Protein AF-A0A7Z9UE75-F1 (afdb_monomer_lite)

Sequence (118 aa):
MHYTETNFVHLGPSGFATFANALREARCGKLDRRGVQNYQDTLAERLETSKSRLQHLHIPNSVKSTISPLVKSAESLFEKLGTVLDLVDEYLYEGSGDALEEAISLLDLAQSQVKFAA

Structure (mmCIF, N/CA/C/O backbone):
data_AF-A0A7Z9UE75-F1
#
_entry.id   AF-A0A7Z9UE75-F1
#
loop_
_atom_site.group_PDB
_atom_site.id
_atom_site.type_symbol
_atom_site.label_atom_id
_atom_site.label_alt_id
_atom_site.label_comp_id
_atom_site.label_asym_id
_atom_site.label_entity_id
_atom_site.label_seq_id
_atom_site.pdbx_PDB_ins_code
_atom_site.Cartn_x
_atom_site.Cartn_y
_atom_site.Cartn_z
_atom_site.occupancy
_atom_site.B_iso_or_equiv
_atom_site.auth_seq_id
_atom_site.auth_comp_id
_atom_site.auth_asym_id
_atom_site.auth_atom_id
_atom_site.pdbx_PDB_model_num
ATOM 1 N N . MET A 1 1 ? 13.293 -16.440 34.511 1.00 37.34 1 MET A N 1
ATOM 2 C CA . MET A 1 1 ? 12.922 -15.376 33.558 1.00 37.34 1 MET A CA 1
ATOM 3 C C . MET A 1 1 ? 12.195 -16.045 32.406 1.00 37.34 1 MET A C 1
ATOM 5 O O . MET A 1 1 ? 12.826 -16.774 31.656 1.00 37.34 1 MET A O 1
ATOM 9 N N . HIS A 1 2 ? 10.866 -15.928 32.365 1.00 33.84 2 HIS A N 1
ATOM 10 C CA . HIS A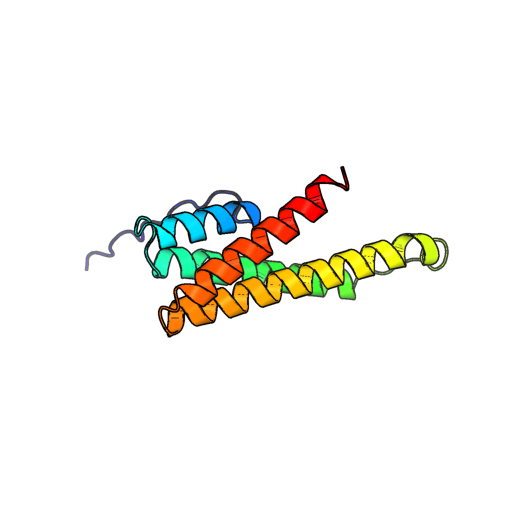 1 2 ? 10.048 -16.503 31.297 1.00 33.84 2 HIS A CA 1
ATOM 11 C C . HIS A 1 2 ? 10.063 -15.533 30.117 1.00 33.84 2 HIS A C 1
ATOM 13 O O . HIS A 1 2 ? 9.506 -14.443 30.212 1.00 33.84 2 HIS A O 1
ATOM 19 N N . TYR A 1 3 ? 10.731 -15.917 29.033 1.00 35.66 3 TYR A N 1
ATOM 20 C CA . TYR A 1 3 ? 10.584 -15.243 27.751 1.00 35.66 3 TYR A CA 1
ATOM 21 C C . TYR A 1 3 ? 9.269 -15.731 27.153 1.00 35.66 3 TYR A C 1
ATOM 23 O O . TYR A 1 3 ? 9.136 -16.896 26.789 1.00 35.66 3 TYR A O 1
ATOM 31 N N . THR A 1 4 ? 8.267 -14.860 27.149 1.00 40.91 4 THR A N 1
ATOM 32 C CA . THR A 1 4 ? 7.013 -15.080 26.433 1.00 40.91 4 THR A CA 1
ATOM 33 C C . THR A 1 4 ? 7.316 -15.205 24.947 1.00 40.91 4 THR A C 1
ATOM 35 O O . THR A 1 4 ? 7.854 -14.270 24.355 1.00 40.91 4 THR A O 1
ATOM 38 N N . GLU A 1 5 ? 6.968 -16.360 24.381 1.00 37.09 5 GLU A N 1
ATOM 39 C CA . GLU A 1 5 ? 6.842 -16.605 22.947 1.00 37.09 5 GLU A CA 1
ATOM 40 C C . GLU A 1 5 ? 6.164 -15.414 22.267 1.00 37.09 5 GLU A C 1
ATOM 42 O O . GLU A 1 5 ? 4.977 -15.137 22.462 1.00 37.09 5 GLU A O 1
ATOM 47 N N . THR A 1 6 ? 6.942 -14.681 21.476 1.00 40.94 6 THR A N 1
ATOM 48 C CA . THR A 1 6 ? 6.421 -13.710 20.528 1.00 40.94 6 THR A CA 1
ATOM 49 C C . THR A 1 6 ? 5.597 -14.503 19.528 1.00 40.94 6 THR A C 1
ATOM 51 O O . THR A 1 6 ? 6.138 -15.250 18.716 1.00 40.94 6 THR A O 1
ATOM 54 N N . ASN A 1 7 ? 4.279 -14.386 19.646 1.00 33.56 7 ASN A N 1
ATOM 55 C CA . ASN A 1 7 ? 3.303 -14.950 18.730 1.00 33.56 7 ASN A CA 1
ATOM 56 C C . ASN A 1 7 ? 3.535 -14.295 17.357 1.00 33.56 7 ASN A C 1
ATOM 58 O O . ASN A 1 7 ? 2.970 -13.246 17.046 1.00 33.56 7 ASN A O 1
ATOM 62 N N . PHE A 1 8 ? 4.462 -14.849 16.572 1.00 37.59 8 PHE A N 1
ATOM 63 C CA . PHE A 1 8 ? 4.662 -14.478 15.181 1.00 37.59 8 PHE A CA 1
ATOM 64 C C . PHE A 1 8 ? 3.421 -14.952 14.442 1.00 37.59 8 PHE A C 1
ATOM 66 O O . PHE A 1 8 ? 3.318 -16.108 14.034 1.00 37.59 8 PHE A O 1
ATOM 73 N N . VAL A 1 9 ? 2.451 -14.049 14.306 1.00 39.34 9 VAL A N 1
ATOM 74 C CA . VAL A 1 9 ? 1.384 -14.198 13.326 1.00 39.34 9 VAL A CA 1
ATOM 75 C C . VAL A 1 9 ? 2.099 -14.422 12.002 1.00 39.34 9 VAL A C 1
ATOM 77 O O . VAL A 1 9 ? 2.789 -13.534 11.502 1.00 39.34 9 VAL A O 1
ATOM 80 N N . HIS A 1 10 ? 2.017 -15.647 11.489 1.00 40.22 10 HIS A N 1
ATOM 81 C CA . HIS A 1 10 ? 2.566 -16.023 10.199 1.00 40.22 10 HIS A CA 1
ATOM 82 C C . HIS A 1 10 ? 1.725 -15.310 9.139 1.00 40.22 10 HIS A C 1
ATOM 84 O O . HIS A 1 10 ? 0.791 -15.872 8.570 1.00 40.22 10 HIS A O 1
ATOM 90 N N . LEU A 1 11 ? 2.011 -14.025 8.934 1.00 42.19 11 LEU A N 1
ATOM 91 C CA . LEU A 1 11 ? 1.434 -13.225 7.874 1.00 42.19 11 LEU A CA 1
ATOM 92 C C . LEU A 1 11 ? 1.813 -13.947 6.578 1.00 42.19 11 LEU A C 1
ATOM 94 O O . LEU A 1 11 ? 2.994 -14.086 6.255 1.00 42.19 11 LEU A O 1
ATOM 98 N N . GLY A 1 12 ? 0.812 -14.497 5.881 1.00 45.12 12 GLY A N 1
ATOM 99 C CA . GLY A 1 12 ? 0.966 -15.026 4.523 1.00 45.12 12 GLY A CA 1
ATOM 100 C C . GLY A 1 12 ? 1.566 -13.966 3.584 1.00 45.12 12 GLY A C 1
ATOM 101 O O . GLY A 1 12 ? 1.898 -12.879 4.045 1.00 45.12 12 GLY A O 1
ATOM 102 N N . PRO A 1 13 ? 1.719 -14.227 2.272 1.00 51.34 13 PRO A N 1
ATOM 103 C CA . PRO A 1 13 ? 2.408 -13.312 1.357 1.00 51.34 13 PRO A CA 1
ATOM 104 C C . PRO A 1 13 ? 1.886 -11.872 1.502 1.00 51.34 13 PRO A C 1
ATOM 106 O O . PRO A 1 13 ? 0.809 -11.529 1.022 1.00 51.34 13 PRO A O 1
ATOM 109 N N . SER A 1 14 ? 2.653 -11.046 2.215 1.00 61.31 14 SER A N 1
ATOM 110 C CA . SER A 1 14 ? 2.267 -9.712 2.654 1.00 61.31 14 SER A CA 1
ATOM 111 C C . SER A 1 14 ? 2.441 -8.754 1.485 1.00 61.31 14 SER A C 1
ATOM 113 O O . SER A 1 14 ? 3.547 -8.326 1.145 1.00 61.31 14 SER A O 1
ATOM 115 N N . GLY A 1 15 ? 1.330 -8.500 0.800 1.00 78.06 15 GLY A N 1
ATOM 116 C CA . GLY A 1 15 ? 1.234 -7.582 -0.328 1.00 78.06 15 GLY A CA 1
ATOM 117 C C . GLY A 1 15 ? 0.153 -6.530 -0.105 1.00 78.06 15 GLY A C 1
ATOM 118 O O . GLY A 1 15 ? -0.712 -6.669 0.761 1.00 78.06 15 GLY A O 1
ATOM 119 N N . PHE A 1 16 ? 0.154 -5.490 -0.935 1.00 80.75 16 PHE A N 1
ATOM 120 C CA . PHE A 1 16 ? -0.839 -4.412 -0.865 1.00 80.75 16 PHE A CA 1
ATOM 121 C C . PHE A 1 16 ? -2.291 -4.903 -1.043 1.00 80.75 16 PHE A C 1
ATOM 123 O O . PHE A 1 16 ? -3.216 -4.313 -0.492 1.00 80.75 16 PHE A O 1
ATOM 130 N N . ALA A 1 17 ? -2.501 -6.040 -1.720 1.00 79.06 17 ALA A N 1
ATOM 131 C CA . ALA A 1 17 ? -3.811 -6.692 -1.804 1.00 79.06 17 ALA A CA 1
ATOM 132 C C . ALA A 1 17 ? -4.298 -7.233 -0.446 1.00 79.06 17 ALA A C 1
ATOM 134 O O . ALA A 1 17 ? -5.445 -7.017 -0.062 1.00 79.06 17 ALA A O 1
ATOM 135 N N . THR A 1 18 ? -3.421 -7.902 0.311 1.00 83.75 18 THR A N 1
ATOM 136 C CA . THR A 1 18 ? -3.743 -8.373 1.669 1.00 83.75 18 THR A CA 1
ATOM 137 C C . THR A 1 18 ? -3.841 -7.217 2.663 1.00 83.75 18 THR A C 1
ATOM 139 O O . THR A 1 18 ? -4.618 -7.292 3.610 1.00 83.75 18 THR A O 1
ATOM 142 N N . PHE A 1 19 ? -3.113 -6.124 2.417 1.00 88.25 19 PHE A N 1
ATOM 143 C CA . PHE A 1 19 ? -3.141 -4.933 3.260 1.00 88.25 19 PHE A CA 1
ATOM 144 C C . PHE A 1 19 ? -4.481 -4.203 3.215 1.00 88.25 19 PHE A C 1
ATOM 146 O O . PHE A 1 19 ? -4.994 -3.820 4.257 1.00 88.25 19 PHE A O 1
ATOM 153 N N . ALA A 1 20 ? -5.108 -4.097 2.039 1.00 87.06 20 ALA A N 1
ATOM 154 C CA . ALA A 1 20 ? -6.445 -3.510 1.921 1.00 87.06 20 ALA A CA 1
ATOM 155 C C . ALA A 1 20 ? -7.473 -4.225 2.815 1.00 87.06 20 ALA A C 1
ATOM 157 O O . ALA A 1 20 ? -8.326 -3.591 3.432 1.00 87.06 20 ALA A O 1
ATOM 158 N N . ASN A 1 21 ? -7.375 -5.553 2.925 1.00 87.06 21 ASN A N 1
ATOM 159 C CA . ASN A 1 21 ? -8.224 -6.321 3.833 1.00 87.06 21 ASN A CA 1
ATOM 160 C C . ASN A 1 21 ? -7.874 -6.052 5.300 1.00 87.06 21 ASN A C 1
ATOM 162 O O . ASN A 1 21 ? -8.785 -5.825 6.088 1.00 87.06 21 ASN A O 1
ATOM 166 N N . ALA A 1 22 ? -6.585 -5.983 5.641 1.00 87.56 22 ALA A N 1
ATOM 167 C CA . ALA A 1 22 ? -6.135 -5.639 6.989 1.00 87.56 22 ALA A CA 1
ATOM 168 C C . ALA A 1 22 ? -6.647 -4.254 7.440 1.00 87.56 22 ALA A C 1
ATOM 170 O O . ALA A 1 22 ? -7.153 -4.116 8.551 1.00 87.56 22 ALA A O 1
ATOM 171 N N . LEU A 1 23 ? -6.616 -3.243 6.564 1.00 89.69 23 LEU A N 1
ATOM 172 C CA . LEU A 1 23 ? -7.158 -1.910 6.860 1.00 89.69 23 LEU A CA 1
ATOM 173 C C . LEU A 1 23 ? -8.681 -1.936 7.077 1.00 89.69 23 LEU A C 1
ATOM 175 O O . LEU A 1 23 ? -9.192 -1.295 7.995 1.00 89.69 23 LEU A O 1
ATOM 179 N N . ARG A 1 24 ? -9.422 -2.738 6.300 1.00 89.75 24 ARG A N 1
ATOM 180 C CA . ARG A 1 24 ? -10.867 -2.942 6.523 1.00 89.75 24 ARG A CA 1
ATOM 181 C C . ARG A 1 24 ? -11.161 -3.653 7.842 1.00 89.75 24 ARG A C 1
ATOM 183 O O . ARG A 1 24 ? -12.161 -3.350 8.489 1.00 89.75 24 ARG A O 1
ATOM 190 N N . GLU A 1 25 ? -10.315 -4.593 8.250 1.00 88.44 25 GLU A N 1
ATOM 191 C CA . GLU A 1 25 ? -10.430 -5.243 9.556 1.00 88.44 25 GLU A CA 1
ATOM 192 C C . GLU A 1 25 ? -10.125 -4.270 10.698 1.00 88.44 25 GLU A C 1
ATOM 194 O O . GLU A 1 25 ? -10.855 -4.267 11.692 1.00 88.44 25 GLU A O 1
ATOM 199 N N . ALA A 1 26 ? -9.130 -3.395 10.530 1.00 88.12 26 ALA A N 1
ATOM 200 C CA . ALA A 1 26 ? -8.817 -2.328 11.478 1.00 88.12 26 ALA A CA 1
ATOM 201 C C . ALA A 1 26 ? -9.987 -1.347 11.634 1.00 88.12 26 ALA A C 1
ATOM 203 O O . ALA A 1 26 ? -10.386 -1.027 12.753 1.00 88.12 26 ALA A O 1
ATOM 204 N N . ARG A 1 27 ? -10.632 -0.968 10.524 1.00 88.69 27 ARG A N 1
ATOM 205 C CA . ARG A 1 27 ? -11.862 -0.161 10.531 1.00 88.69 27 ARG A CA 1
ATOM 206 C C . ARG A 1 27 ? -12.996 -0.800 11.329 1.00 88.69 27 ARG A C 1
ATOM 208 O O . ARG A 1 27 ? -13.736 -0.112 12.023 1.00 88.69 27 ARG A O 1
ATOM 215 N N . CYS A 1 28 ? -13.149 -2.119 11.236 1.00 87.88 28 CYS A N 1
ATOM 216 C CA . CYS A 1 28 ? -14.145 -2.863 12.007 1.00 87.88 28 CYS A CA 1
ATOM 217 C C . CYS A 1 28 ? -13.714 -3.151 13.458 1.00 87.88 28 CYS A C 1
ATOM 219 O O . CYS A 1 28 ? -14.424 -3.881 14.150 1.00 87.88 28 CYS A O 1
ATOM 221 N N . GLY A 1 29 ? -12.559 -2.646 13.909 1.00 84.44 29 GLY A N 1
ATOM 222 C CA . GLY A 1 29 ? -12.007 -2.916 15.239 1.00 84.44 29 GLY A CA 1
ATOM 223 C C . GLY A 1 29 ? -11.552 -4.364 15.449 1.00 84.44 29 GLY A C 1
ATOM 224 O O . GLY A 1 29 ? -11.385 -4.793 16.587 1.00 84.44 29 GLY A O 1
ATOM 225 N N . LYS A 1 30 ? -11.387 -5.138 14.368 1.00 85.56 30 LYS A N 1
ATOM 226 C CA . LYS A 1 30 ? -10.974 -6.552 14.403 1.00 85.56 30 LYS A CA 1
ATOM 227 C C . LYS A 1 30 ? -9.459 -6.730 14.361 1.00 85.56 30 LYS A C 1
ATOM 229 O O . LYS A 1 30 ? -8.967 -7.773 14.779 1.00 85.56 30 LYS A O 1
ATOM 234 N N . LEU A 1 31 ? -8.745 -5.727 13.854 1.00 86.38 31 LEU A N 1
ATOM 235 C CA . LEU A 1 31 ? -7.290 -5.673 13.821 1.00 86.38 31 LEU A CA 1
ATOM 236 C C . LEU A 1 31 ? -6.820 -4.466 14.631 1.00 86.38 31 LEU A C 1
ATOM 238 O O . LEU A 1 31 ? -7.331 -3.359 14.460 1.00 86.38 31 LEU A O 1
ATOM 242 N N . ASP A 1 32 ? -5.860 -4.679 15.522 1.00 85.81 32 ASP A N 1
ATOM 243 C CA . ASP A 1 32 ? -5.282 -3.604 16.317 1.00 85.81 32 ASP A CA 1
ATOM 244 C C . ASP A 1 32 ? -4.203 -2.827 15.535 1.00 85.81 32 ASP A C 1
ATOM 246 O O . ASP A 1 32 ? -3.662 -3.293 14.527 1.00 85.81 32 ASP A O 1
ATOM 250 N N . ARG A 1 33 ? -3.859 -1.629 16.025 1.00 85.31 33 ARG A N 1
ATOM 251 C CA . ARG A 1 33 ? -2.876 -0.742 15.379 1.00 85.31 33 ARG A CA 1
ATOM 252 C C . ARG A 1 33 ? -1.492 -1.378 15.229 1.00 85.31 33 ARG A C 1
ATOM 254 O O . ARG A 1 33 ? -0.808 -1.092 14.255 1.00 85.31 33 ARG A O 1
ATOM 261 N N . ARG A 1 34 ? -1.078 -2.264 16.141 1.00 87.12 34 ARG A N 1
ATOM 262 C CA . ARG A 1 34 ? 0.209 -2.971 16.041 1.00 87.12 34 ARG A CA 1
ATOM 263 C C . ARG A 1 34 ? 0.186 -3.992 14.907 1.00 87.12 34 ARG A C 1
ATOM 265 O O . ARG A 1 34 ? 1.182 -4.150 14.208 1.00 87.12 34 ARG A O 1
ATOM 272 N N . GLY A 1 35 ? -0.956 -4.645 14.696 1.00 85.75 35 GLY A N 1
ATOM 273 C CA . GLY A 1 35 ? -1.198 -5.470 13.515 1.00 85.75 35 GLY A CA 1
ATOM 274 C C . GLY A 1 35 ? -1.035 -4.675 12.218 1.00 85.75 35 GLY A C 1
ATOM 275 O O . GLY A 1 35 ? -0.314 -5.111 11.324 1.00 85.75 35 GLY A O 1
ATOM 276 N N 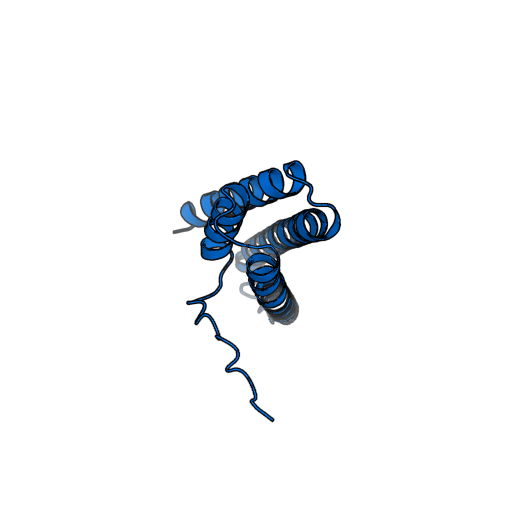. VAL A 1 36 ? -1.637 -3.485 12.142 1.00 88.00 36 VAL A N 1
ATOM 277 C CA . VAL A 1 36 ? -1.528 -2.586 10.978 1.00 88.00 36 VAL A CA 1
ATOM 278 C C . VAL A 1 36 ? -0.090 -2.086 10.768 1.00 88.00 36 VAL A C 1
ATOM 280 O O . VAL A 1 36 ? 0.398 -2.140 9.639 1.00 88.00 36 VAL A O 1
ATOM 283 N N . GLN A 1 37 ? 0.612 -1.690 11.836 1.00 89.62 37 GLN A N 1
ATOM 284 C CA . GLN A 1 37 ? 2.015 -1.254 11.785 1.00 89.62 37 GLN A CA 1
ATOM 285 C C . GLN A 1 37 ? 2.923 -2.323 11.162 1.00 89.62 37 GLN A C 1
ATOM 287 O O . GLN A 1 37 ? 3.678 -2.028 10.244 1.00 89.62 37 GLN A O 1
ATOM 292 N N . ASN A 1 38 ? 2.797 -3.587 11.581 1.00 88.00 38 ASN A N 1
ATOM 293 C CA . ASN A 1 38 ? 3.627 -4.672 11.043 1.00 88.00 38 ASN A CA 1
ATOM 294 C C . ASN A 1 38 ? 3.466 -4.837 9.519 1.00 88.00 38 ASN A C 1
ATOM 296 O O . ASN A 1 38 ? 4.430 -5.153 8.811 1.00 88.00 38 ASN A O 1
ATOM 300 N N . TYR A 1 39 ? 2.246 -4.645 9.004 1.00 86.38 39 TYR A N 1
ATOM 301 C CA . TYR A 1 39 ? 2.009 -4.628 7.562 1.00 86.38 39 TYR A CA 1
ATOM 302 C C . TYR A 1 39 ? 2.656 -3.406 6.904 1.00 86.38 39 TYR A C 1
ATOM 304 O O . TYR A 1 39 ? 3.301 -3.570 5.869 1.00 86.38 39 TYR A O 1
ATOM 312 N N . GLN A 1 40 ? 2.489 -2.215 7.486 1.00 89.25 40 GLN A N 1
ATOM 313 C CA . GLN A 1 40 ? 3.028 -0.960 6.955 1.00 89.25 40 GLN A CA 1
ATOM 314 C C . GLN A 1 40 ? 4.561 -1.012 6.859 1.00 89.25 40 GLN A C 1
ATOM 316 O O . GLN A 1 40 ? 5.084 -0.808 5.765 1.00 89.25 40 GLN A O 1
ATOM 321 N N . ASP A 1 41 ? 5.257 -1.445 7.914 1.00 88.94 41 ASP A N 1
ATOM 322 C CA . ASP A 1 41 ? 6.719 -1.605 7.933 1.00 88.94 41 ASP A CA 1
ATOM 323 C C . ASP A 1 41 ? 7.204 -2.564 6.832 1.00 88.94 41 ASP A C 1
ATOM 325 O O . ASP A 1 41 ? 8.099 -2.254 6.040 1.00 88.94 41 ASP A O 1
ATOM 329 N N . THR A 1 42 ? 6.569 -3.738 6.735 1.00 88.50 42 THR A N 1
ATOM 330 C CA . THR A 1 42 ? 6.941 -4.765 5.749 1.00 88.50 4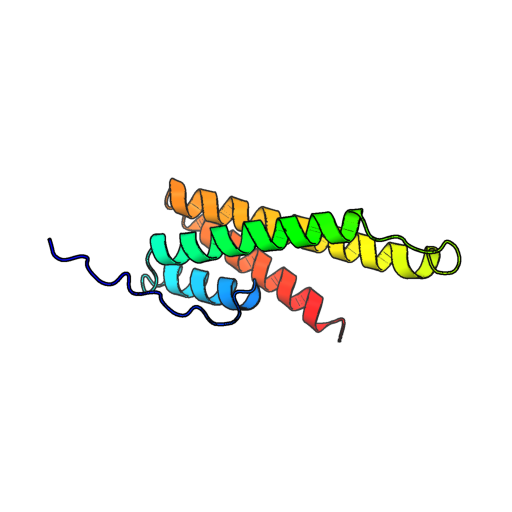2 THR A CA 1
ATOM 331 C C . THR A 1 42 ? 6.726 -4.272 4.315 1.00 88.50 42 THR A C 1
ATOM 333 O O . THR A 1 42 ? 7.507 -4.578 3.410 1.00 88.50 42 THR A O 1
ATOM 336 N N . LEU A 1 43 ? 5.637 -3.542 4.073 1.00 89.44 43 LEU A N 1
ATOM 337 C CA . LEU A 1 43 ? 5.296 -3.038 2.745 1.00 89.44 43 LEU A CA 1
ATOM 338 C C . LEU A 1 43 ? 6.144 -1.832 2.354 1.00 89.44 43 LEU A C 1
ATOM 340 O O . LEU A 1 43 ? 6.498 -1.733 1.180 1.00 89.44 43 LEU A O 1
ATOM 344 N N . ALA A 1 44 ? 6.518 -0.979 3.307 1.00 90.25 44 ALA A N 1
ATOM 345 C CA . ALA A 1 44 ? 7.444 0.125 3.090 1.00 90.25 44 ALA A CA 1
ATOM 346 C C . ALA A 1 44 ? 8.811 -0.387 2.615 1.00 90.25 44 ALA A C 1
ATOM 348 O O . ALA A 1 44 ? 9.287 0.028 1.557 1.00 90.25 44 ALA A O 1
ATOM 349 N N . GLU A 1 45 ? 9.392 -1.371 3.311 1.00 89.88 45 GLU A N 1
ATOM 350 C CA . GLU A 1 45 ? 10.674 -1.975 2.918 1.00 89.88 45 GLU A CA 1
ATOM 351 C C . GLU A 1 45 ? 10.607 -2.601 1.512 1.00 89.88 45 GLU A C 1
ATOM 353 O O . GLU A 1 45 ? 11.497 -2.417 0.669 1.00 89.88 45 GLU A O 1
ATOM 358 N N . ARG A 1 46 ? 9.522 -3.328 1.219 1.00 87.81 46 ARG A N 1
ATOM 359 C CA . ARG A 1 46 ? 9.313 -3.967 -0.089 1.00 87.81 46 ARG A CA 1
ATOM 360 C C . ARG A 1 46 ? 9.103 -2.956 -1.206 1.00 87.81 46 ARG A C 1
ATOM 362 O O . ARG A 1 46 ? 9.604 -3.173 -2.315 1.00 87.81 46 ARG A O 1
ATOM 369 N N . LEU A 1 47 ? 8.356 -1.888 -0.940 1.00 89.56 47 LEU A N 1
ATOM 370 C CA . LEU A 1 47 ? 8.121 -0.818 -1.899 1.00 89.56 47 LEU A CA 1
ATOM 371 C C . LEU A 1 47 ? 9.439 -0.124 -2.237 1.00 89.56 47 LEU A C 1
ATOM 373 O O . LEU A 1 47 ? 9.751 0.027 -3.416 1.00 89.56 47 LEU A O 1
ATOM 377 N N . GLU A 1 48 ? 10.242 0.202 -1.228 1.00 90.50 48 GLU A N 1
ATOM 378 C CA . GLU A 1 48 ? 11.543 0.839 -1.417 1.00 90.50 48 GLU A CA 1
ATOM 379 C C . GLU A 1 48 ? 12.514 -0.063 -2.187 1.00 90.50 48 GLU A C 1
ATOM 381 O O . GLU A 1 48 ? 13.129 0.351 -3.173 1.00 90.50 48 GLU A O 1
ATOM 386 N N . THR A 1 49 ? 12.561 -1.350 -1.837 1.00 89.69 49 THR A N 1
ATOM 387 C CA . THR A 1 49 ? 13.335 -2.348 -2.589 1.00 89.69 49 THR A CA 1
ATOM 388 C C . THR A 1 49 ? 12.891 -2.422 -4.053 1.00 89.69 49 THR A C 1
ATOM 390 O O . THR A 1 49 ? 13.722 -2.537 -4.957 1.00 89.69 49 THR A O 1
ATOM 393 N N . SER A 1 50 ? 11.583 -2.355 -4.315 1.00 87.25 50 SER A N 1
ATOM 394 C CA . SER A 1 50 ? 11.027 -2.423 -5.672 1.00 87.25 50 SER A CA 1
ATOM 395 C C . SER A 1 50 ? 11.327 -1.159 -6.481 1.00 87.25 50 SER A C 1
ATOM 397 O O . SER A 1 50 ? 11.731 -1.270 -7.640 1.00 87.25 50 SER A O 1
ATOM 399 N N . LYS A 1 51 ? 11.212 0.026 -5.865 1.00 88.25 51 LYS A N 1
ATOM 400 C CA . LYS A 1 51 ? 11.608 1.315 -6.455 1.00 88.25 51 LYS A CA 1
ATOM 401 C C . LYS A 1 51 ? 13.089 1.314 -6.822 1.00 88.25 51 LYS A C 1
ATOM 403 O O . LYS A 1 51 ? 13.434 1.594 -7.968 1.00 88.25 51 LYS A O 1
ATOM 408 N N . SER A 1 52 ? 13.950 0.901 -5.891 1.00 89.19 52 SER A N 1
ATOM 409 C CA . SER A 1 52 ? 15.391 0.796 -6.123 1.00 89.19 52 SER A CA 1
ATOM 410 C C . SER A 1 52 ? 15.706 -0.153 -7.285 1.00 89.19 52 SER A C 1
ATOM 412 O O . SER A 1 52 ? 16.436 0.211 -8.206 1.00 89.19 52 SER A O 1
ATOM 414 N N . ARG A 1 53 ? 15.093 -1.342 -7.334 1.00 88.50 53 ARG A N 1
ATOM 415 C CA . ARG A 1 53 ? 15.283 -2.282 -8.456 1.00 88.50 53 ARG A CA 1
ATOM 416 C C . ARG A 1 53 ? 14.855 -1.702 -9.802 1.00 88.50 53 ARG A C 1
ATOM 418 O O . ARG A 1 53 ? 15.534 -1.948 -10.795 1.00 88.50 53 ARG A O 1
ATOM 425 N N . LEU A 1 54 ? 13.756 -0.947 -9.840 1.00 86.88 54 LEU A N 1
ATOM 426 C CA . LEU A 1 54 ? 13.270 -0.317 -11.066 1.00 86.88 54 LEU A CA 1
ATOM 427 C C . LEU A 1 54 ? 14.233 0.771 -11.564 1.00 86.88 54 LEU A C 1
ATOM 429 O O . LEU A 1 54 ? 14.520 0.825 -12.756 1.00 86.88 54 LEU A O 1
ATOM 433 N N . GLN A 1 55 ? 14.792 1.576 -10.656 1.00 84.69 55 GLN A N 1
ATOM 434 C CA . GLN A 1 55 ? 15.777 2.615 -10.988 1.00 84.69 55 GLN A CA 1
ATOM 435 C C . GLN A 1 55 ? 17.095 2.042 -11.528 1.00 84.69 55 GLN A C 1
ATOM 437 O O . GLN A 1 55 ? 17.719 2.639 -12.402 1.00 84.69 55 GLN A O 1
ATOM 442 N N . HIS A 1 56 ? 17.508 0.870 -11.039 1.00 86.69 56 HIS A N 1
ATOM 443 C CA . HIS A 1 56 ? 18.725 0.186 -11.491 1.00 86.69 56 HIS A CA 1
ATOM 444 C C . HIS A 1 56 ? 18.493 -0.731 -12.704 1.00 86.69 56 HIS A C 1
ATOM 446 O O . HIS A 1 56 ? 19.413 -1.432 -13.138 1.00 86.69 56 HIS A O 1
ATOM 452 N N . LEU A 1 57 ? 17.279 -0.757 -13.264 1.00 84.38 57 LEU A N 1
ATOM 453 C CA . LEU A 1 57 ? 16.961 -1.606 -14.403 1.00 84.38 57 LEU A CA 1
ATOM 454 C C . LEU A 1 57 ? 17.665 -1.083 -15.665 1.00 84.38 57 LEU A C 1
ATOM 456 O O . LEU A 1 57 ? 17.330 -0.031 -16.209 1.00 84.38 57 LEU A O 1
ATOM 460 N N . HIS A 1 58 ? 18.628 -1.847 -16.175 1.00 83.94 58 HIS A N 1
ATOM 461 C CA . HIS A 1 58 ? 19.302 -1.506 -17.421 1.00 83.94 58 HIS A CA 1
ATOM 462 C C . HIS A 1 58 ? 18.430 -1.878 -18.630 1.00 83.94 58 HIS A C 1
ATOM 464 O O . HIS A 1 58 ? 18.308 -3.051 -18.986 1.00 83.94 58 HIS A O 1
ATOM 470 N N . ILE A 1 59 ? 17.841 -0.874 -19.284 1.00 82.25 59 ILE A N 1
ATOM 471 C CA . ILE A 1 59 ? 16.979 -1.063 -20.458 1.00 82.25 59 ILE A CA 1
ATOM 472 C C . ILE A 1 59 ? 17.804 -0.887 -21.739 1.00 82.25 59 ILE A C 1
ATOM 474 O O . ILE A 1 59 ? 18.291 0.217 -21.999 1.00 82.25 59 ILE A O 1
ATOM 478 N N . PRO A 1 60 ? 17.939 -1.928 -22.583 1.00 87.19 60 PRO A N 1
ATOM 479 C CA . PRO A 1 60 ? 18.615 -1.797 -23.866 1.00 87.19 60 PRO A CA 1
ATOM 480 C C . PRO A 1 60 ? 17.917 -0.771 -24.767 1.00 87.19 60 PRO A C 1
ATOM 482 O O . PRO A 1 60 ? 16.690 -0.758 -24.883 1.00 87.19 60 PRO A O 1
ATOM 485 N N . ASN A 1 61 ? 18.699 0.047 -25.477 1.00 85.44 61 ASN A N 1
ATOM 486 C CA . ASN A 1 61 ? 18.162 1.065 -26.391 1.00 85.44 61 ASN A CA 1
ATOM 487 C C . ASN A 1 61 ? 17.229 0.479 -27.466 1.00 85.44 61 ASN A C 1
ATOM 489 O O . ASN A 1 61 ? 16.304 1.161 -27.895 1.00 85.44 61 ASN A O 1
ATOM 493 N N . SER A 1 62 ? 17.430 -0.785 -27.854 1.00 88.06 62 SER A N 1
ATOM 494 C CA . SER A 1 62 ? 16.609 -1.498 -28.841 1.00 88.06 62 SER A CA 1
ATOM 495 C C . SER A 1 62 ? 15.151 -1.703 -28.421 1.00 88.06 62 SER A C 1
ATOM 497 O O . SER A 1 62 ? 14.296 -1.856 -29.285 1.00 88.06 62 SER A O 1
ATOM 499 N N . VAL A 1 63 ? 14.857 -1.697 -27.118 1.00 85.81 63 VAL A N 1
ATOM 500 C CA . VAL A 1 63 ? 13.510 -1.944 -26.565 1.00 85.81 63 VAL A CA 1
ATOM 501 C C . VAL A 1 63 ? 13.003 -0.789 -25.698 1.00 85.81 63 VAL A C 1
ATOM 503 O O . VAL A 1 63 ? 11.897 -0.842 -25.162 1.00 85.81 63 VAL A O 1
ATOM 506 N N . LYS A 1 64 ? 13.795 0.283 -25.562 1.00 85.06 64 LYS A N 1
ATOM 507 C CA . LYS A 1 64 ? 13.512 1.414 -24.671 1.00 85.06 64 LYS A CA 1
ATOM 508 C C . LYS A 1 64 ? 12.169 2.079 -24.966 1.00 85.06 64 LYS A C 1
ATOM 510 O O . LYS A 1 64 ? 11.418 2.339 -24.035 1.00 85.06 64 LYS A O 1
ATOM 515 N N . SER A 1 65 ? 11.831 2.303 -26.235 1.00 84.94 65 SER A N 1
ATOM 516 C CA . SER A 1 65 ? 10.551 2.916 -26.627 1.00 84.94 65 SER A CA 1
ATOM 517 C C . S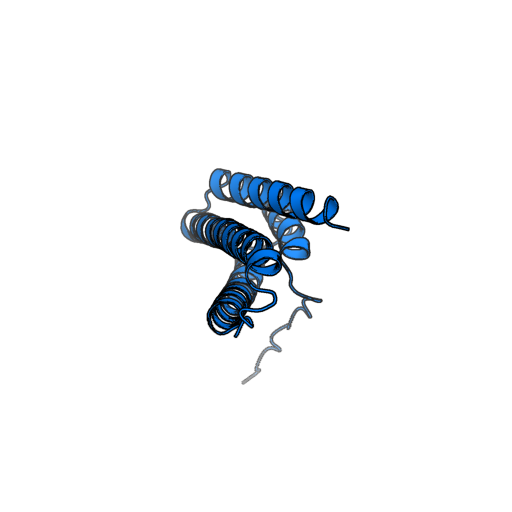ER A 1 65 ? 9.334 2.082 -26.212 1.00 84.94 65 SER A C 1
ATOM 519 O O . SER A 1 65 ? 8.307 2.650 -25.852 1.00 84.94 65 SER A O 1
ATOM 521 N N . THR A 1 66 ? 9.458 0.753 -26.208 1.00 85.25 66 THR A N 1
ATOM 522 C CA . THR A 1 66 ? 8.398 -0.176 -25.793 1.00 85.25 66 THR A CA 1
ATOM 523 C C . THR A 1 66 ? 8.297 -0.293 -24.272 1.00 85.25 66 THR A C 1
ATOM 525 O O . THR A 1 66 ? 7.197 -0.389 -23.737 1.00 85.25 66 THR A O 1
ATOM 528 N N . ILE A 1 67 ? 9.429 -0.268 -23.562 1.00 85.31 67 ILE A N 1
ATOM 529 C CA . ILE A 1 67 ? 9.480 -0.501 -22.110 1.00 85.31 67 ILE A CA 1
ATOM 530 C C . ILE A 1 67 ? 9.278 0.792 -21.303 1.00 85.31 67 ILE A C 1
ATOM 532 O O . ILE A 1 67 ? 8.708 0.746 -20.216 1.00 85.31 67 ILE A O 1
ATOM 536 N N . SER A 1 68 ? 9.683 1.958 -21.817 1.00 84.44 68 SER A N 1
ATOM 537 C CA . SER A 1 68 ? 9.551 3.239 -21.104 1.00 84.44 68 SER A CA 1
ATOM 538 C C . SER A 1 68 ? 8.128 3.550 -20.611 1.00 84.44 68 SER A C 1
ATOM 540 O O . SER A 1 68 ? 8.013 4.010 -19.476 1.00 84.44 68 SER A O 1
ATOM 542 N N . PRO A 1 69 ? 7.045 3.303 -21.375 1.00 86.25 69 PRO A N 1
ATOM 543 C CA . PRO A 1 69 ? 5.685 3.472 -20.863 1.00 86.25 69 PRO A CA 1
ATOM 544 C C . PRO A 1 69 ? 5.383 2.565 -19.663 1.00 86.25 69 PRO A C 1
ATOM 546 O O . PRO A 1 69 ? 4.812 3.034 -18.686 1.00 86.25 69 PRO A O 1
ATOM 549 N N . LEU A 1 70 ? 5.824 1.302 -19.701 1.00 85.50 70 LEU A N 1
ATOM 550 C CA . LEU A 1 70 ? 5.606 0.334 -18.619 1.00 85.50 70 LEU A CA 1
ATOM 551 C C . LEU A 1 70 ? 6.347 0.732 -17.340 1.00 85.50 70 LEU A C 1
ATOM 553 O O . LEU A 1 70 ? 5.794 0.629 -16.249 1.00 85.50 70 LEU A O 1
ATOM 557 N N . VAL A 1 71 ? 7.579 1.229 -17.477 1.00 87.06 71 VAL A N 1
ATOM 558 C CA . VAL A 1 71 ? 8.374 1.737 -16.348 1.00 87.06 71 VAL A CA 1
ATOM 559 C C . VAL A 1 71 ? 7.680 2.931 -15.707 1.00 87.06 71 VAL A C 1
ATOM 561 O O . VAL A 1 71 ? 7.478 2.921 -14.501 1.00 87.06 71 VAL A O 1
ATOM 564 N N . LYS A 1 72 ? 7.214 3.899 -16.506 1.00 87.44 72 LYS A N 1
ATOM 565 C CA . LYS A 1 72 ? 6.458 5.052 -15.991 1.00 87.44 72 LYS A CA 1
ATOM 566 C C . LYS A 1 72 ? 5.163 4.639 -15.292 1.00 87.44 72 LYS A C 1
ATOM 568 O O . LYS A 1 72 ? 4.799 5.217 -14.273 1.00 87.44 72 LYS A O 1
ATOM 573 N N . SER A 1 73 ? 4.461 3.637 -15.822 1.00 87.38 73 SER A N 1
ATOM 574 C CA . SER A 1 73 ? 3.276 3.080 -15.163 1.00 87.38 73 SER A CA 1
ATOM 575 C C . SER A 1 73 ? 3.623 2.431 -13.821 1.00 87.38 73 SER A C 1
ATOM 577 O O . SER A 1 73 ? 2.887 2.618 -12.855 1.00 87.38 73 SER A O 1
ATOM 579 N N . ALA A 1 74 ? 4.745 1.709 -13.738 1.00 86.31 74 ALA A N 1
ATOM 580 C CA . ALA A 1 74 ? 5.225 1.121 -12.491 1.00 86.31 74 ALA A CA 1
ATOM 581 C C . ALA A 1 74 ? 5.662 2.190 -11.473 1.00 86.31 74 ALA A C 1
ATOM 583 O O . ALA A 1 74 ? 5.296 2.086 -10.307 1.00 86.31 74 ALA A O 1
ATOM 584 N N . GLU A 1 75 ? 6.367 3.240 -11.906 1.00 88.69 75 GLU A N 1
ATOM 585 C CA . GLU A 1 75 ? 6.731 4.390 -11.063 1.00 88.69 75 GLU A CA 1
ATOM 586 C C . GLU A 1 75 ? 5.482 5.058 -10.481 1.00 88.69 75 GLU A C 1
ATOM 588 O O . GLU A 1 75 ? 5.371 5.191 -9.265 1.00 88.69 75 GLU A O 1
ATOM 593 N N . SER A 1 76 ? 4.492 5.366 -11.325 1.00 89.56 76 SER A N 1
ATOM 594 C CA . SER A 1 76 ? 3.230 5.965 -10.875 1.00 89.56 76 SER A CA 1
ATOM 595 C C . SER A 1 76 ? 2.463 5.060 -9.906 1.00 89.56 76 SER A C 1
ATOM 597 O O . SER A 1 76 ? 1.858 5.539 -8.946 1.00 89.56 76 SER A O 1
ATOM 599 N N . LEU A 1 77 ? 2.489 3.738 -10.117 1.00 88.38 77 LEU A N 1
ATOM 600 C CA . LEU A 1 77 ? 1.915 2.792 -9.162 1.00 88.38 77 LEU A CA 1
ATOM 601 C C . LEU A 1 77 ? 2.664 2.842 -7.824 1.00 88.38 77 LEU A C 1
ATOM 603 O O . LEU A 1 77 ? 2.026 2.888 -6.777 1.00 88.38 77 LEU A O 1
ATOM 607 N N . PHE A 1 78 ? 3.996 2.866 -7.839 1.00 90.25 78 PHE A N 1
ATOM 608 C CA . PHE A 1 78 ? 4.803 2.939 -6.621 1.00 90.25 78 PHE A CA 1
ATOM 609 C C . PHE A 1 78 ? 4.631 4.254 -5.855 1.00 90.25 78 PHE A C 1
ATOM 611 O O . PHE A 1 78 ? 4.711 4.241 -4.628 1.00 90.25 78 PHE A O 1
ATOM 618 N N . GLU A 1 79 ? 4.381 5.368 -6.541 1.00 90.50 79 GLU A N 1
ATOM 619 C CA . GLU A 1 79 ? 4.015 6.636 -5.901 1.00 90.50 79 GLU A CA 1
ATOM 620 C C . GLU A 1 79 ? 2.680 6.511 -5.164 1.00 90.50 79 GLU A C 1
ATOM 622 O O . GLU A 1 79 ? 2.625 6.777 -3.967 1.00 90.50 79 GLU A O 1
ATOM 627 N N . LYS A 1 80 ? 1.637 5.993 -5.830 1.00 90.50 80 LYS A N 1
ATOM 628 C CA . LYS A 1 80 ? 0.317 5.771 -5.208 1.00 90.50 80 LYS A CA 1
ATOM 629 C C . LYS A 1 80 ? 0.398 4.847 -3.992 1.00 90.50 80 LYS A C 1
ATOM 631 O O . LYS A 1 80 ? -0.249 5.096 -2.982 1.00 90.50 80 LYS A O 1
ATOM 636 N N . LEU A 1 81 ? 1.192 3.778 -4.085 1.00 91.38 81 LEU A N 1
ATOM 637 C CA . LEU A 1 81 ? 1.417 2.859 -2.967 1.00 91.38 81 LEU A CA 1
ATOM 638 C C . LEU A 1 81 ? 2.208 3.512 -1.825 1.00 91.38 81 LEU A C 1
ATOM 640 O O . LEU A 1 81 ? 1.990 3.147 -0.678 1.00 91.38 81 LEU A O 1
ATOM 644 N N . GLY A 1 82 ? 3.086 4.474 -2.123 1.00 92.75 82 GLY A N 1
ATOM 645 C CA . GLY A 1 82 ? 3.752 5.302 -1.115 1.00 92.75 82 GLY A CA 1
ATOM 646 C C . GLY A 1 82 ? 2.752 6.163 -0.350 1.00 92.75 82 GLY A C 1
ATOM 647 O O . GLY A 1 82 ? 2.689 6.065 0.867 1.00 92.75 82 GLY A O 1
ATOM 648 N N . THR A 1 83 ? 1.878 6.877 -1.066 1.00 94.12 83 THR A N 1
ATOM 649 C CA . THR A 1 83 ? 0.813 7.693 -0.457 1.00 94.12 83 THR A CA 1
ATOM 650 C C . THR A 1 83 ? -0.101 6.879 0.458 1.00 94.12 83 THR A C 1
ATOM 652 O O . THR A 1 83 ? -0.487 7.346 1.522 1.00 94.12 83 THR A O 1
ATOM 655 N N . VAL A 1 84 ? -0.424 5.634 0.089 1.00 93.94 84 VAL A N 1
ATOM 656 C CA . VAL A 1 84 ? -1.181 4.729 0.971 1.00 93.94 84 VAL A CA 1
ATOM 657 C C . VAL A 1 84 ? -0.450 4.491 2.294 1.00 93.94 84 VAL A C 1
ATOM 659 O O . VAL A 1 84 ? -1.092 4.459 3.339 1.00 93.94 84 VAL A O 1
ATOM 662 N N . LEU A 1 85 ? 0.869 4.287 2.265 1.00 93.81 85 LEU A N 1
ATOM 663 C CA . LEU A 1 85 ? 1.649 4.061 3.483 1.00 93.81 85 LEU A CA 1
ATOM 664 C C . LEU A 1 85 ? 1.724 5.324 4.347 1.00 93.81 85 LEU A C 1
ATOM 666 O O . LEU A 1 85 ? 1.641 5.193 5.564 1.00 93.81 85 LEU A O 1
ATOM 670 N N . ASP A 1 86 ? 1.809 6.506 3.731 1.00 94.06 86 ASP A N 1
ATOM 671 C CA . ASP A 1 86 ? 1.789 7.798 4.433 1.00 94.06 86 ASP A CA 1
ATOM 672 C C . ASP A 1 86 ? 0.443 8.030 5.145 1.00 94.06 86 ASP A C 1
ATOM 674 O O . ASP A 1 86 ? 0.403 8.379 6.321 1.00 94.06 86 ASP A O 1
ATOM 678 N N . LEU A 1 87 ? -0.677 7.745 4.471 1.00 94.19 87 LEU A N 1
ATOM 679 C CA . LEU A 1 87 ? -2.020 7.837 5.065 1.00 94.19 87 LEU A CA 1
ATOM 680 C C . LEU A 1 87 ? -2.226 6.836 6.208 1.00 94.19 87 LEU A C 1
ATOM 682 O O . LEU A 1 87 ? -2.901 7.120 7.197 1.00 94.19 87 LEU A O 1
ATOM 686 N N . VAL A 1 88 ? -1.651 5.637 6.088 1.00 92.50 88 VAL A N 1
ATOM 687 C CA . VAL A 1 88 ? -1.707 4.661 7.180 1.00 92.50 88 VAL A CA 1
ATOM 688 C C . VAL A 1 88 ? -0.842 5.106 8.357 1.00 92.50 88 VAL A C 1
ATOM 690 O O . VAL A 1 88 ? -1.251 4.895 9.495 1.00 92.50 88 VAL A O 1
ATOM 693 N N . ASP A 1 89 ? 0.303 5.741 8.113 1.00 93.00 89 ASP A N 1
ATOM 694 C CA . ASP A 1 89 ? 1.121 6.342 9.170 1.00 93.00 89 ASP A CA 1
ATOM 695 C C . ASP A 1 89 ? 0.338 7.427 9.931 1.00 93.00 89 ASP A C 1
ATOM 697 O O . ASP A 1 89 ? 0.264 7.388 11.161 1.00 93.00 89 ASP A O 1
ATOM 701 N N . GLU A 1 90 ? -0.381 8.298 9.213 1.00 92.44 90 GLU A N 1
ATOM 702 C CA . GLU A 1 90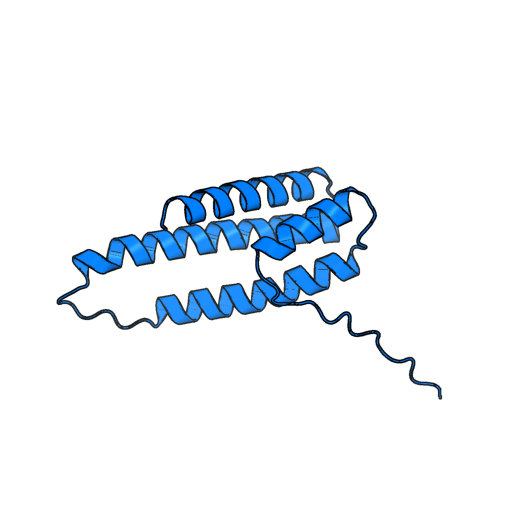 ? -1.293 9.290 9.802 1.00 92.44 90 GLU A CA 1
ATOM 703 C C . GLU A 1 90 ? -2.395 8.627 10.648 1.00 92.44 90 GLU A C 1
ATOM 705 O O . GLU A 1 90 ? -2.630 9.006 11.799 1.00 92.44 90 GLU A O 1
ATOM 710 N N . TYR A 1 91 ? -3.038 7.571 10.137 1.00 92.38 91 TYR A N 1
ATOM 711 C CA . TYR A 1 91 ? -4.006 6.789 10.912 1.00 92.38 91 TYR A CA 1
ATOM 712 C C . TYR A 1 91 ? -3.388 6.182 12.183 1.00 92.38 91 TYR A C 1
ATOM 714 O O . TYR A 1 91 ? -4.025 6.162 13.240 1.00 92.38 91 TYR A O 1
ATOM 722 N N . LEU A 1 92 ? -2.160 5.671 12.112 1.00 91.00 92 LEU A N 1
ATOM 723 C CA . LEU A 1 92 ? -1.489 5.045 13.250 1.00 91.00 92 LEU A CA 1
ATOM 724 C C . LEU A 1 92 ? -1.113 6.076 14.321 1.00 91.00 92 LEU A C 1
ATOM 726 O O . LEU A 1 92 ? -1.313 5.806 15.514 1.00 91.00 92 LEU A O 1
ATOM 730 N N . TYR A 1 93 ? -0.639 7.249 13.894 1.00 91.31 93 TYR A N 1
ATOM 731 C CA . TYR A 1 93 ? -0.216 8.345 14.761 1.00 91.31 93 TYR A CA 1
ATOM 732 C C . TYR A 1 93 ? -1.407 9.097 15.375 1.00 91.31 93 TYR A C 1
ATOM 734 O O . TYR A 1 93 ? -1.509 9.208 16.598 1.00 91.31 93 TYR A O 1
ATOM 742 N N . GLU A 1 94 ? -2.349 9.556 14.549 1.00 89.56 94 GLU A N 1
ATOM 743 C CA . GLU A 1 94 ? -3.449 10.437 14.968 1.00 89.56 94 GLU A CA 1
ATOM 744 C C . GLU A 1 94 ? -4.755 9.681 15.237 1.00 89.56 94 GLU A C 1
ATOM 746 O O . GLU A 1 94 ? -5.656 10.188 15.905 1.00 89.56 94 GLU A O 1
ATOM 751 N N . GLY A 1 95 ? -4.878 8.438 14.763 1.00 85.31 95 GLY A N 1
ATOM 752 C CA . GLY A 1 95 ? -6.144 7.706 14.800 1.00 85.31 95 GLY A CA 1
ATOM 753 C C . GLY A 1 95 ? -7.161 8.194 13.770 1.00 85.31 95 GLY A C 1
ATOM 754 O O . GLY A 1 95 ? -8.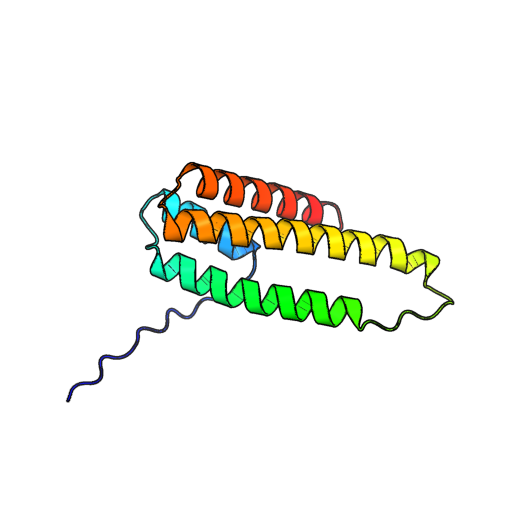352 7.938 13.956 1.00 85.31 95 GLY A O 1
ATOM 755 N N . SER A 1 96 ? -6.712 8.894 12.723 1.00 88.00 96 SER A N 1
ATOM 756 C CA . SER A 1 96 ? -7.558 9.487 11.683 1.00 88.00 96 SER A CA 1
ATOM 757 C C . SER A 1 96 ? -8.320 8.413 10.898 1.00 88.00 96 SER A C 1
ATOM 759 O O . SER A 1 96 ? -7.755 7.679 10.087 1.00 88.00 96 SER A O 1
ATOM 761 N N . GLY A 1 97 ? -9.626 8.295 11.155 1.00 87.19 97 GLY A N 1
ATOM 762 C CA . GLY A 1 97 ? -10.500 7.387 10.406 1.00 87.19 97 GLY A CA 1
ATOM 763 C C . GLY A 1 97 ? -10.638 7.780 8.932 1.00 87.19 97 GLY A C 1
ATOM 764 O O . GLY A 1 97 ? -10.794 6.903 8.087 1.00 87.19 97 GLY A O 1
ATOM 765 N N . ASP A 1 98 ? -10.514 9.072 8.624 1.00 90.81 98 ASP A N 1
ATOM 766 C CA . ASP A 1 98 ? -10.559 9.583 7.253 1.00 90.81 98 ASP A CA 1
ATOM 767 C C . ASP A 1 98 ? -9.318 9.146 6.461 1.00 90.81 98 ASP A C 1
ATOM 769 O O . ASP A 1 98 ? -9.455 8.630 5.351 1.00 90.81 98 ASP A O 1
ATOM 773 N N . ALA A 1 99 ? -8.123 9.227 7.063 1.00 91.56 99 ALA A N 1
ATOM 774 C CA . ALA A 1 99 ? -6.888 8.734 6.445 1.00 91.56 99 ALA A CA 1
ATOM 775 C C . ALA A 1 99 ? -6.953 7.223 6.158 1.00 91.56 99 ALA A C 1
ATOM 777 O O . ALA A 1 99 ? -6.515 6.752 5.106 1.00 91.56 99 ALA A O 1
ATOM 778 N N . LEU A 1 100 ? -7.577 6.453 7.060 1.00 91.38 100 LEU A N 1
ATOM 779 C CA . LEU A 1 100 ? -7.814 5.022 6.861 1.00 91.38 100 LEU A CA 1
ATOM 780 C C . LEU A 1 100 ? -8.741 4.745 5.664 1.00 91.38 100 LEU A C 1
ATOM 782 O O . LEU A 1 100 ? -8.451 3.859 4.857 1.00 91.38 100 LEU A O 1
ATOM 786 N N . GLU A 1 101 ? -9.846 5.483 5.532 1.00 93.19 101 GLU A N 1
ATOM 787 C CA . GLU A 1 101 ? -10.778 5.323 4.406 1.00 93.19 101 GLU A CA 1
ATOM 788 C C . GLU A 1 101 ? -10.154 5.758 3.072 1.00 93.19 101 GLU A C 1
ATOM 790 O O . GLU A 1 101 ? -10.365 5.105 2.041 1.00 93.19 101 GLU A O 1
ATOM 795 N N . GLU A 1 102 ? -9.343 6.817 3.080 1.00 93.50 102 GLU A N 1
ATOM 796 C CA . GLU A 1 102 ? -8.610 7.268 1.899 1.00 93.50 102 GLU A CA 1
ATOM 797 C C . GLU A 1 102 ? -7.570 6.227 1.460 1.00 93.50 102 GLU A C 1
ATOM 799 O O . GLU A 1 102 ? -7.525 5.852 0.282 1.00 93.50 102 GLU A O 1
ATOM 804 N N . ALA A 1 103 ? -6.815 5.656 2.405 1.00 93.00 103 ALA A N 1
ATOM 805 C CA . ALA A 1 103 ? -5.862 4.582 2.135 1.00 93.00 103 ALA A CA 1
ATOM 806 C C . ALA A 1 103 ? -6.540 3.349 1.508 1.00 93.00 103 ALA A C 1
ATOM 808 O O . ALA A 1 103 ? -6.041 2.790 0.525 1.00 93.00 103 ALA A O 1
ATOM 809 N N . ILE A 1 104 ? -7.706 2.939 2.026 1.00 91.94 104 ILE A N 1
ATOM 810 C CA . ILE A 1 104 ? -8.501 1.835 1.459 1.00 91.94 104 ILE A CA 1
ATOM 811 C C . ILE A 1 104 ? -8.955 2.170 0.032 1.00 91.94 104 ILE A C 1
ATOM 813 O O . ILE A 1 104 ? -8.813 1.339 -0.870 1.00 91.94 104 ILE A O 1
ATOM 817 N N . SER A 1 105 ? -9.452 3.387 -0.193 1.00 91.56 105 SER A N 1
ATOM 818 C CA . SER A 1 105 ? -9.937 3.835 -1.504 1.00 91.56 105 SER A CA 1
ATOM 819 C C . SER A 1 105 ? -8.824 3.847 -2.557 1.00 91.56 105 SER A C 1
ATOM 821 O O . SER A 1 105 ? -9.012 3.363 -3.677 1.00 91.56 105 SER A O 1
ATOM 823 N N . LEU A 1 106 ? -7.634 4.336 -2.197 1.00 90.31 106 LEU A N 1
ATOM 824 C CA . LEU A 1 106 ? -6.462 4.323 -3.075 1.00 90.31 106 LEU A CA 1
ATOM 825 C C . LEU A 1 106 ? -5.998 2.900 -3.398 1.00 90.31 106 LEU A C 1
ATOM 827 O O . LEU A 1 106 ? -5.648 2.613 -4.548 1.00 90.31 106 LEU A O 1
ATOM 831 N N . LEU A 1 107 ? -6.041 1.987 -2.424 1.00 89.50 107 LEU A N 1
ATOM 832 C CA . LEU A 1 107 ? -5.729 0.577 -2.655 1.00 89.50 107 LEU A CA 1
ATOM 833 C C . LEU A 1 107 ? -6.723 -0.092 -3.607 1.00 89.50 107 LEU A C 1
ATOM 835 O O . LEU A 1 107 ? -6.299 -0.861 -4.472 1.00 89.50 107 LEU A O 1
ATOM 839 N N . ASP A 1 108 ? -8.014 0.215 -3.503 1.00 87.69 108 ASP A N 1
ATOM 840 C CA . ASP A 1 108 ? -9.029 -0.308 -4.423 1.00 87.69 108 ASP A CA 1
ATOM 841 C C . ASP A 1 108 ? -8.835 0.218 -5.850 1.00 87.69 108 ASP A C 1
ATOM 843 O O . ASP A 1 108 ? -8.885 -0.551 -6.818 1.00 87.69 108 ASP A O 1
ATOM 847 N N . LEU A 1 109 ? -8.516 1.507 -5.997 1.00 85.88 109 LEU A N 1
ATOM 848 C CA . LEU A 1 109 ? -8.172 2.101 -7.291 1.00 85.88 109 LEU A CA 1
ATOM 849 C C . LEU A 1 109 ? -6.916 1.464 -7.897 1.00 85.88 109 LEU A C 1
ATOM 851 O O . LEU A 1 109 ? -6.872 1.202 -9.104 1.00 85.88 109 LEU A O 1
ATOM 855 N N . ALA A 1 110 ? -5.888 1.206 -7.087 1.00 81.88 110 ALA A N 1
ATOM 856 C CA . ALA A 1 110 ? -4.658 0.557 -7.532 1.00 81.88 110 ALA A CA 1
ATOM 857 C C . ALA A 1 110 ? -4.910 -0.893 -7.980 1.00 81.88 110 ALA A C 1
ATOM 859 O O . ALA A 1 110 ? -4.439 -1.304 -9.039 1.00 81.88 110 ALA A O 1
ATOM 860 N N . GLN A 1 111 ? -5.709 -1.656 -7.231 1.00 77.94 111 GLN A N 1
ATOM 861 C CA . GLN A 1 111 ? -6.062 -3.035 -7.585 1.00 77.94 111 GLN A CA 1
ATOM 862 C C . GLN A 1 111 ? -6.940 -3.118 -8.837 1.00 77.94 111 GLN A C 1
ATOM 864 O O . GLN A 1 111 ? -6.788 -4.046 -9.634 1.00 77.94 111 GLN A O 1
ATOM 869 N N . SER A 1 112 ? -7.835 -2.147 -9.038 1.00 75.12 112 SER A N 1
ATOM 870 C CA . SER A 1 112 ? -8.642 -2.048 -10.255 1.00 75.12 112 SER A CA 1
ATOM 871 C C . SER A 1 112 ? -7.757 -1.846 -11.489 1.00 75.12 112 SER A C 1
ATOM 873 O O . SER A 1 112 ? -7.893 -2.584 -12.459 1.00 75.12 112 SER A O 1
ATOM 875 N N . GLN A 1 113 ? -6.767 -0.947 -11.421 1.00 67.94 113 GLN A N 1
ATOM 876 C CA . GLN A 1 113 ? -5.817 -0.704 -12.519 1.00 67.94 113 GLN A CA 1
ATOM 877 C C . GLN A 1 113 ? -5.012 -1.957 -12.911 1.00 67.94 113 GLN A C 1
ATOM 879 O O . GLN A 1 113 ? -4.737 -2.155 -14.091 1.00 67.94 113 GLN A O 1
ATOM 884 N N . VAL A 1 114 ? -4.676 -2.829 -11.953 1.00 60.78 114 VAL A N 1
ATOM 885 C CA . VAL A 1 114 ? -3.936 -4.077 -12.223 1.00 60.78 114 VAL A CA 1
ATOM 886 C C . VAL A 1 114 ? -4.813 -5.136 -12.906 1.00 60.78 114 VAL A C 1
ATOM 888 O O . VAL A 1 114 ? -4.315 -5.891 -13.737 1.00 60.78 114 VAL A O 1
ATOM 891 N N . LYS A 1 115 ? -6.125 -5.178 -12.628 1.00 53.41 115 LYS A N 1
ATOM 892 C CA . LYS A 1 115 ? -7.052 -6.143 -13.256 1.00 53.41 115 LYS A CA 1
ATOM 893 C C . LYS A 1 115 ? -7.282 -5.911 -14.753 1.00 53.41 115 LYS A C 1
ATOM 895 O O . LYS A 1 115 ? -7.703 -6.839 -15.429 1.00 53.41 115 LYS A O 1
ATOM 900 N N . PHE A 1 116 ? -7.004 -4.715 -15.271 1.00 33.53 116 PHE A N 1
ATOM 901 C CA . PHE A 1 116 ? -7.136 -4.400 -16.701 1.00 33.53 116 PHE A CA 1
ATOM 902 C C . PHE A 1 116 ? -5.853 -4.645 -17.513 1.00 33.53 116 PHE A C 1
ATOM 904 O O . PHE A 1 116 ? -5.855 -4.429 -18.722 1.00 33.53 116 PHE A O 1
ATOM 911 N N . ALA A 1 117 ? -4.766 -5.082 -16.868 1.00 35.84 117 ALA A N 1
ATOM 912 C CA . ALA A 1 117 ? -3.485 -5.368 -17.516 1.00 35.84 117 ALA A CA 1
ATOM 913 C C . ALA A 1 117 ? -3.205 -6.878 -17.703 1.00 35.84 117 ALA A C 1
ATOM 915 O O . ALA A 1 117 ? -2.087 -7.232 -18.079 1.00 35.84 117 ALA A O 1
ATOM 916 N N . ALA A 1 118 ? -4.186 -7.746 -17.416 1.00 36.19 118 ALA A N 1
ATOM 917 C CA . ALA A 1 118 ? -4.108 -9.205 -17.546 1.00 36.19 118 ALA A CA 1
ATOM 918 C C . ALA A 1 118 ? -4.857 -9.718 -18.783 1.00 36.19 118 ALA A C 1
ATOM 920 O O . ALA A 1 118 ? -5.943 -9.169 -19.079 1.00 36.19 118 ALA A O 1
#

Secondary structure (DSSP, 8-state):
------------S--HHHHHHHHHHHHTTSS-HHHHHHHHHHHHHHHHHHHHHHHT----TTTHHHHHHHHHHHHHHHHHHHHHHHHHHHHHHH--HHHHHHHHHHHHHHHHHHHT--

pLDDT: mean 80.41, std 17.61, range [33.53, 94.19]

Radius of gyration: 17.04 Å; chains: 1; bounding box: 33×27×62 Å

Foldseek 3Di:
DDDPPPPPPPDPPLDLVVLLVLLVCVLVVNHDLVNNVVSLVVHVVVLVVVVVCLVPDDDDPVCCVVCVVVSVVSVVLSVLSVLLSVLSVCCSVVVDPVSSVVSSVSSVVSVVVVVVVD